Protein AF-A0A4R3MMJ6-F1 (afdb_monomer_lite)

Foldseek 3Di:
DDDDDDDDDDPPPPPPPPDPPPPPPQAFDDFQLQAAWKWKWKADPAIKIKTFGAGSQQWTPDIWIAGPVRHTDQWGKGWGWGAGRQQWIWIKIATAGPDPDDDDDPPRPGDPQGIWIWTWGQDSVSAKIWGWIDTPPDIMTMIMGGPTGDD

Secondary structure (DSSP, 8-state):
--PPPP--------------------PPP-GGGG-EEEEEEEESSSEEEEEEEE-TTSBEEEEEEEETTSPBPSEEEEEEEEE-TT-EEEEEEEEEE------S--S----SSEEEEEEEEE-TTSSEEEEEEEETTEEEEEEEEEEE---

Organism: NCBI:txid747076

pLDDT: mean 80.55, std 19.45, range [38.56, 97.69]

Structure (mmCIF, N/CA/C/O backbone):
data_AF-A0A4R3MMJ6-F1
#
_entry.id   AF-A0A4R3MMJ6-F1
#
loop_
_atom_site.group_PDB
_atom_site.id
_atom_site.type_symbol
_atom_site.label_atom_id
_atom_site.label_alt_id
_atom_site.label_comp_id
_atom_site.label_asym_id
_atom_site.label_entity_id
_atom_site.label_seq_id
_atom_site.pdbx_PDB_ins_code
_atom_site.Cartn_x
_atom_site.Cartn_y
_atom_site.Cartn_z
_atom_site.occupancy
_atom_site.B_iso_or_equiv
_atom_site.auth_seq_id
_atom_site.auth_comp_id
_atom_site.auth_asym_id
_atom_site.auth_atom_id
_atom_site.pdbx_PDB_model_num
ATOM 1 N N . MET A 1 1 ? 79.902 31.362 -29.227 1.00 40.12 1 MET A N 1
ATOM 2 C CA . MET A 1 1 ? 78.781 31.375 -28.263 1.00 40.12 1 MET A CA 1
ATOM 3 C C . MET A 1 1 ? 77.943 30.130 -28.514 1.00 40.12 1 MET A C 1
ATOM 5 O O . MET A 1 1 ? 77.444 29.983 -29.620 1.00 40.12 1 MET A O 1
ATOM 9 N N . ARG A 1 2 ? 77.898 29.181 -27.573 1.00 38.78 2 ARG A N 1
ATOM 10 C CA . ARG A 1 2 ? 77.113 27.940 -27.694 1.00 38.78 2 ARG A CA 1
ATOM 11 C C . ARG A 1 2 ? 75.943 28.036 -26.716 1.00 38.78 2 ARG A C 1
ATOM 13 O O . ARG A 1 2 ? 76.176 28.163 -25.520 1.00 38.78 2 ARG A O 1
ATOM 20 N N . VAL A 1 3 ? 74.721 28.038 -27.240 1.00 43.81 3 VAL A N 1
ATOM 21 C CA . VAL A 1 3 ? 73.478 28.017 -26.458 1.00 43.81 3 VAL A CA 1
ATOM 22 C C . VAL A 1 3 ? 73.133 26.552 -26.192 1.00 43.81 3 VAL A C 1
ATOM 24 O O . VAL A 1 3 ? 73.034 25.767 -27.132 1.00 43.81 3 VAL A O 1
ATOM 27 N N . ALA A 1 4 ? 73.008 26.176 -24.921 1.00 39.69 4 ALA A N 1
ATOM 28 C CA . ALA A 1 4 ? 72.516 24.865 -24.508 1.00 39.69 4 ALA A CA 1
ATOM 29 C C . ALA A 1 4 ? 70.974 24.864 -24.526 1.00 39.69 4 ALA A C 1
ATOM 31 O O . ALA A 1 4 ? 70.382 25.841 -24.060 1.00 39.69 4 ALA A O 1
ATOM 32 N N . PRO A 1 5 ? 70.301 23.816 -25.033 1.00 47.91 5 PRO A N 1
ATOM 33 C CA . PRO A 1 5 ? 68.857 23.702 -24.902 1.00 47.91 5 PRO A CA 1
ATOM 34 C C . PRO A 1 5 ? 68.466 23.228 -23.495 1.00 47.91 5 PRO A C 1
ATOM 36 O O . PRO A 1 5 ? 69.079 22.336 -22.910 1.00 47.91 5 PRO A O 1
ATOM 39 N N . VAL A 1 6 ? 67.429 23.878 -22.973 1.00 49.56 6 VAL A N 1
ATOM 40 C CA . VAL A 1 6 ? 66.791 23.659 -21.673 1.00 49.56 6 VAL A CA 1
ATOM 41 C C . VAL A 1 6 ? 66.115 22.286 -21.647 1.00 49.56 6 VAL A C 1
ATOM 43 O O . VAL A 1 6 ? 65.358 21.945 -22.554 1.00 49.56 6 VAL A O 1
ATOM 46 N N . ALA A 1 7 ? 66.372 21.508 -20.594 1.00 49.59 7 ALA A N 1
ATOM 47 C CA . ALA A 1 7 ? 65.665 20.264 -20.312 1.00 49.59 7 ALA A CA 1
ATOM 48 C C . ALA A 1 7 ? 64.190 20.567 -19.995 1.00 49.59 7 ALA A C 1
ATOM 50 O O . ALA A 1 7 ? 63.867 21.117 -18.942 1.00 49.59 7 ALA A O 1
ATOM 51 N N . GLY A 1 8 ? 63.297 20.234 -20.927 1.00 40.44 8 GLY A N 1
ATOM 52 C CA . GLY A 1 8 ? 61.855 20.285 -20.718 1.00 40.44 8 GLY A CA 1
ATOM 53 C C . GLY A 1 8 ? 61.407 19.124 -19.834 1.00 40.44 8 GLY A C 1
ATOM 54 O O . GLY A 1 8 ? 61.506 17.964 -20.229 1.00 40.44 8 GLY A O 1
ATOM 55 N N . LEU A 1 9 ? 60.919 19.440 -18.636 1.00 44.75 9 LEU A N 1
ATOM 56 C CA . LEU A 1 9 ? 60.242 18.500 -17.749 1.00 44.75 9 LEU A CA 1
ATOM 57 C C . LEU A 1 9 ? 58.900 18.101 -18.392 1.00 44.75 9 LEU A C 1
ATOM 59 O O . LEU A 1 9 ? 57.962 18.895 -18.424 1.00 44.75 9 LEU A O 1
ATOM 63 N N . ALA A 1 10 ? 58.798 16.882 -18.919 1.00 48.50 10 ALA A N 1
ATOM 64 C CA . ALA A 1 10 ? 57.525 16.322 -19.357 1.00 48.50 10 ALA A CA 1
ATOM 65 C C . ALA A 1 10 ? 56.800 15.723 -18.143 1.00 48.50 10 ALA A C 1
ATOM 67 O O . ALA A 1 10 ? 57.119 14.624 -17.694 1.00 48.50 10 ALA A O 1
ATOM 68 N N . ILE A 1 11 ? 55.827 16.452 -17.592 1.00 50.75 11 ILE A N 1
ATOM 69 C CA . ILE A 1 11 ? 54.874 15.892 -16.631 1.00 50.75 11 ILE A CA 1
ATOM 70 C C . ILE A 1 11 ? 53.854 15.097 -17.447 1.00 50.75 11 ILE A C 1
ATOM 72 O O . ILE A 1 11 ? 52.963 15.666 -18.076 1.00 50.75 11 ILE A O 1
ATOM 76 N N . ALA A 1 12 ? 54.011 13.775 -17.474 1.00 53.59 12 ALA A N 1
ATOM 77 C CA . ALA A 1 12 ? 52.996 12.876 -17.999 1.00 53.59 12 ALA A CA 1
ATOM 78 C C . ALA A 1 12 ? 51.763 12.954 -17.085 1.00 53.59 12 ALA A C 1
ATOM 80 O O . ALA A 1 12 ? 51.781 12.472 -15.953 1.00 53.59 12 ALA A O 1
ATOM 81 N N . ALA A 1 13 ? 50.698 13.595 -17.567 1.00 52.75 13 ALA A N 1
ATOM 82 C CA . ALA A 1 13 ? 49.398 13.563 -16.919 1.00 52.75 13 ALA A CA 1
ATOM 83 C C . ALA A 1 13 ? 48.854 12.130 -17.004 1.00 52.75 13 ALA A C 1
ATOM 85 O O . ALA A 1 13 ? 48.348 11.700 -18.040 1.00 52.75 13 ALA A O 1
ATOM 86 N N . ALA A 1 14 ? 48.996 11.373 -15.917 1.00 49.88 14 ALA A N 1
ATOM 87 C CA . ALA A 1 14 ? 48.286 10.120 -15.731 1.00 49.88 14 ALA A CA 1
ATOM 88 C C . ALA A 1 14 ? 46.791 10.447 -15.619 1.00 49.88 14 ALA A C 1
ATOM 90 O O . ALA A 1 14 ? 46.298 10.827 -14.558 1.00 49.88 14 ALA A O 1
ATOM 91 N N . ILE A 1 15 ? 46.078 10.354 -16.740 1.00 56.47 15 ILE A N 1
ATOM 92 C CA . ILE A 1 15 ? 44.620 10.401 -16.758 1.00 56.47 15 ILE A CA 1
ATOM 93 C C . ILE A 1 15 ? 44.165 9.117 -16.069 1.00 56.47 15 ILE A C 1
ATOM 95 O O . ILE A 1 15 ? 44.188 8.038 -16.659 1.00 56.47 15 ILE A O 1
ATOM 99 N 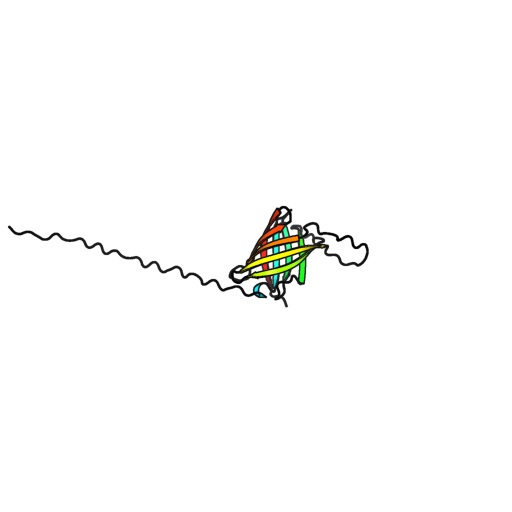N . ALA A 1 16 ? 43.820 9.226 -14.787 1.00 52.22 16 ALA A N 1
ATOM 100 C CA . ALA A 1 16 ? 43.124 8.176 -14.072 1.00 52.22 16 ALA A CA 1
ATOM 101 C C . ALA A 1 16 ? 41.835 7.876 -14.844 1.00 52.22 16 ALA A C 1
ATOM 103 O O . ALA A 1 16 ? 40.923 8.701 -14.899 1.00 52.22 16 ALA A O 1
ATOM 104 N N . THR A 1 17 ? 41.776 6.712 -15.485 1.00 56.31 17 THR A N 1
ATOM 105 C CA . THR A 1 17 ? 40.552 6.190 -16.082 1.00 56.31 17 THR A CA 1
ATOM 106 C C . THR A 1 17 ? 39.590 5.892 -14.941 1.00 56.31 17 THR A C 1
ATOM 108 O O . THR A 1 17 ? 39.623 4.812 -14.351 1.00 56.31 17 THR A O 1
ATOM 111 N N . MET A 1 18 ? 38.768 6.872 -14.570 1.00 50.53 18 MET A N 1
ATOM 112 C CA . MET A 1 18 ? 37.605 6.610 -13.738 1.00 50.53 18 MET A CA 1
ATOM 113 C C . MET A 1 18 ? 36.691 5.710 -14.562 1.00 50.53 18 MET A C 1
ATOM 115 O O . MET A 1 18 ? 36.102 6.154 -15.546 1.00 50.53 18 MET A O 1
ATOM 119 N N . SER A 1 19 ? 36.630 4.427 -14.202 1.00 53.78 19 SER A N 1
ATOM 120 C CA . SER A 1 19 ? 35.602 3.527 -14.708 1.00 53.78 19 SER A CA 1
ATOM 121 C C . SER A 1 19 ? 34.252 4.212 -14.498 1.00 53.78 19 SER A C 1
ATOM 123 O O . SER A 1 19 ? 33.979 4.622 -13.364 1.00 53.78 19 SER A O 1
ATOM 125 N N . PRO A 1 20 ? 33.417 4.387 -15.537 1.00 54.59 20 PRO A N 1
ATOM 126 C CA . PRO A 1 20 ? 32.069 4.874 -15.314 1.00 54.59 20 PRO A CA 1
ATOM 127 C C . PRO A 1 20 ? 31.411 3.902 -14.337 1.00 54.59 20 PRO A C 1
ATOM 129 O O . PRO A 1 20 ? 31.421 2.690 -14.565 1.00 54.59 20 PRO A O 1
ATOM 132 N N . ALA A 1 21 ? 30.904 4.424 -13.217 1.00 58.78 21 ALA A N 1
ATOM 133 C CA . ALA A 1 21 ? 29.990 3.669 -12.378 1.00 58.78 21 ALA A CA 1
ATOM 134 C C . ALA A 1 21 ? 28.906 3.154 -13.322 1.00 58.78 21 ALA A C 1
ATOM 136 O O . ALA A 1 21 ? 28.250 3.963 -13.979 1.00 58.78 21 ALA A O 1
ATOM 137 N N . ALA A 1 22 ? 28.814 1.832 -13.483 1.00 59.50 22 ALA A N 1
ATOM 138 C CA . ALA A 1 22 ? 27.805 1.236 -14.336 1.00 59.50 22 ALA A CA 1
ATOM 139 C C . ALA A 1 22 ? 26.465 1.780 -13.845 1.00 59.50 22 ALA A C 1
ATOM 141 O O . ALA A 1 22 ? 26.066 1.508 -12.712 1.00 59.50 22 ALA A O 1
ATOM 142 N N . ALA A 1 23 ? 25.836 2.634 -14.654 1.00 55.66 23 ALA A N 1
ATOM 143 C CA . ALA A 1 23 ? 24.469 3.037 -14.417 1.00 55.66 23 ALA A CA 1
ATOM 144 C C . ALA A 1 23 ? 23.686 1.727 -14.426 1.00 55.66 23 ALA A C 1
ATOM 146 O O . ALA A 1 23 ? 23.587 1.080 -15.467 1.00 55.66 23 ALA A O 1
ATOM 147 N N . VAL A 1 24 ? 23.269 1.274 -13.243 1.00 60.25 24 VAL A N 1
ATOM 148 C CA . VAL A 1 24 ? 22.435 0.087 -13.118 1.00 60.25 24 VAL A CA 1
ATOM 149 C C . VAL A 1 24 ? 21.175 0.426 -13.895 1.00 60.25 24 VAL A C 1
ATOM 151 O O . VAL A 1 24 ? 20.445 1.347 -13.530 1.00 60.25 24 VAL A O 1
ATOM 154 N N . GLU A 1 25 ? 21.010 -0.222 -15.045 1.00 62.66 25 GLU A N 1
ATOM 155 C CA . GLU A 1 25 ? 19.872 -0.003 -15.919 1.00 62.66 25 GLU A CA 1
ATOM 156 C C . GLU A 1 25 ? 18.633 -0.434 -15.141 1.00 62.66 25 GLU A C 1
ATOM 158 O O . GLU A 1 25 ? 18.414 -1.617 -14.876 1.00 62.66 25 GLU A O 1
ATOM 163 N N . GLN A 1 26 ? 17.885 0.555 -14.657 1.00 69.12 26 GLN A N 1
ATOM 164 C CA . GLN A 1 26 ? 16.772 0.309 -13.763 1.00 69.12 26 GLN A CA 1
ATOM 165 C C . GLN A 1 26 ? 15.688 -0.421 -14.553 1.00 69.12 26 GLN A C 1
ATOM 167 O O . GLN A 1 26 ? 15.082 0.152 -15.460 1.00 69.12 26 GLN A O 1
ATOM 172 N N . ARG A 1 27 ? 15.473 -1.706 -14.238 1.00 85.12 27 ARG A N 1
ATOM 173 C CA . ARG A 1 27 ? 14.483 -2.527 -14.939 1.00 85.12 27 ARG A CA 1
ATOM 174 C C . ARG A 1 27 ? 13.107 -1.863 -14.809 1.00 85.12 27 ARG A C 1
ATOM 176 O O . ARG A 1 27 ? 12.686 -1.611 -13.669 1.00 85.12 27 ARG A O 1
ATOM 183 N N . PRO A 1 28 ? 12.402 -1.600 -15.927 1.00 90.00 28 PRO A N 1
ATOM 184 C CA . PRO A 1 28 ? 11.075 -1.011 -15.866 1.00 90.00 28 PRO A CA 1
ATOM 185 C C . PRO A 1 28 ? 10.142 -1.911 -15.059 1.00 90.00 28 PRO A C 1
ATOM 187 O O . PRO A 1 28 ? 10.298 -3.137 -15.033 1.00 90.00 28 PRO A O 1
ATOM 190 N N . CYS A 1 29 ? 9.197 -1.286 -14.369 1.00 92.81 29 CYS A N 1
ATOM 191 C CA . CYS A 1 29 ? 8.137 -2.019 -13.699 1.00 92.81 29 CYS A CA 1
ATOM 192 C C . CYS A 1 29 ? 7.091 -2.520 -14.699 1.00 92.81 29 CYS A C 1
ATOM 194 O O . CYS A 1 29 ? 6.820 -1.866 -15.710 1.00 92.81 29 CYS A O 1
ATOM 196 N N . VAL A 1 30 ? 6.503 -3.677 -14.403 1.00 91.56 30 VAL A N 1
ATOM 197 C CA . VAL A 1 30 ? 5.344 -4.228 -15.126 1.00 91.56 30 VAL A CA 1
ATOM 198 C C . VAL A 1 30 ? 4.144 -4.274 -14.185 1.00 91.56 30 VAL A C 1
ATOM 200 O O . VAL A 1 30 ? 4.318 -4.453 -12.985 1.00 91.56 30 VAL A O 1
ATOM 203 N N . GLY A 1 31 ? 2.933 -4.056 -14.707 1.00 81.38 31 GLY A N 1
ATOM 204 C CA . GLY A 1 31 ? 1.752 -3.756 -13.881 1.00 81.38 31 GLY A CA 1
ATOM 205 C C . GLY A 1 31 ? 1.417 -4.810 -12.817 1.00 81.38 31 GLY A C 1
ATOM 206 O O . GLY A 1 31 ? 1.038 -4.461 -11.702 1.00 81.38 31 GLY A O 1
ATOM 207 N N . ASP A 1 32 ? 1.652 -6.087 -13.112 1.00 91.75 32 ASP A N 1
ATOM 208 C CA . ASP A 1 32 ? 1.384 -7.208 -12.207 1.00 91.75 32 ASP A CA 1
ATOM 209 C C . ASP A 1 32 ? 2.447 -7.380 -11.108 1.00 91.75 32 ASP A C 1
ATOM 211 O O . ASP A 1 32 ? 2.265 -8.185 -10.193 1.00 91.75 32 ASP A O 1
ATOM 215 N N . GLU A 1 33 ? 3.531 -6.594 -11.110 1.00 94.88 33 GLU A N 1
ATOM 216 C CA . GLU A 1 33 ? 4.526 -6.628 -10.035 1.00 94.88 33 GLU A CA 1
ATOM 217 C C . GLU A 1 33 ? 3.945 -6.181 -8.688 1.00 94.88 33 GLU A C 1
ATOM 219 O O . GLU A 1 33 ? 4.571 -6.449 -7.668 1.00 94.88 33 GLU A O 1
ATOM 224 N N . LEU A 1 34 ? 2.758 -5.571 -8.610 1.00 95.38 34 LEU A N 1
ATOM 225 C CA . LEU A 1 34 ? 2.077 -5.349 -7.325 1.00 95.38 34 LEU A CA 1
ATOM 226 C C . LEU A 1 34 ? 1.318 -6.573 -6.804 1.00 95.38 34 LEU A C 1
ATOM 228 O O . LEU A 1 34 ? 1.056 -6.633 -5.597 1.00 95.38 34 LEU A O 1
ATOM 232 N N . ALA A 1 35 ? 1.014 -7.558 -7.652 1.00 96.62 35 ALA A N 1
ATOM 233 C CA . ALA A 1 35 ? 0.234 -8.727 -7.272 1.00 96.62 35 ALA A CA 1
ATOM 234 C C . ALA A 1 35 ? 0.922 -9.490 -6.135 1.00 96.62 35 ALA A C 1
ATOM 236 O O . ALA A 1 35 ? 2.108 -9.835 -6.202 1.00 96.62 35 ALA A O 1
ATOM 237 N N . GLY A 1 36 ? 0.200 -9.739 -5.047 1.00 95.81 36 GLY A N 1
ATOM 238 C CA . GLY A 1 36 ? 0.811 -10.293 -3.849 1.00 95.81 36 GLY A CA 1
ATOM 239 C C . GLY A 1 36 ? 0.103 -9.964 -2.553 1.00 95.81 36 GLY A C 1
ATOM 240 O O . GLY A 1 36 ? -0.817 -9.153 -2.481 1.00 95.81 36 GLY A O 1
ATOM 241 N N . THR A 1 37 ? 0.585 -10.592 -1.487 1.00 97.50 37 THR A N 1
ATOM 242 C CA . THR A 1 37 ? 0.246 -10.185 -0.126 1.00 97.50 37 THR A CA 1
ATOM 243 C C . THR A 1 37 ? 1.289 -9.202 0.388 1.00 97.50 37 THR A C 1
ATOM 245 O O . THR A 1 37 ? 2.485 -9.493 0.360 1.00 97.50 37 THR A O 1
ATOM 248 N N . TRP A 1 38 ? 0.831 -8.090 0.953 1.00 97.69 38 TRP A N 1
ATOM 249 C CA . TRP A 1 38 ? 1.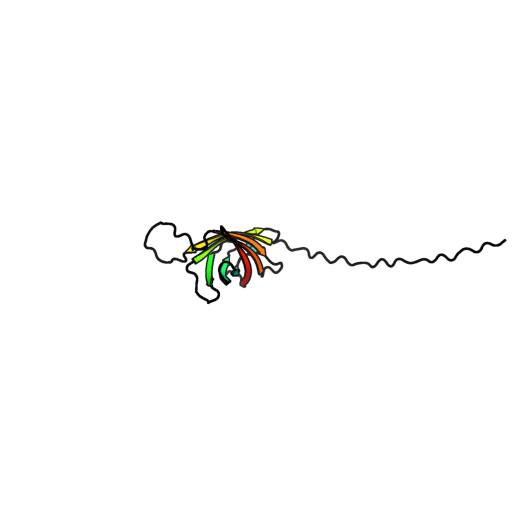667 -7.035 1.515 1.00 97.69 38 TRP A CA 1
ATOM 250 C C . TRP A 1 38 ? 1.316 -6.767 2.974 1.00 97.69 38 TRP A C 1
ATOM 252 O O . TRP A 1 38 ? 0.153 -6.848 3.372 1.00 97.69 38 TRP A O 1
ATOM 262 N N . LEU A 1 39 ? 2.321 -6.411 3.768 1.00 97.06 39 LEU A N 1
ATOM 263 C CA . LEU A 1 39 ? 2.158 -5.804 5.082 1.00 97.06 39 LEU A CA 1
ATOM 264 C C . LEU A 1 39 ? 2.539 -4.333 4.990 1.00 97.06 39 LEU A C 1
ATOM 266 O O . LEU A 1 39 ? 3.718 -4.016 4.879 1.00 97.06 39 LEU A O 1
ATOM 270 N N . LEU A 1 40 ? 1.550 -3.453 5.059 1.00 96.38 40 LEU A N 1
ATOM 271 C CA . LEU A 1 40 ? 1.734 -2.009 5.087 1.00 96.38 40 LEU A CA 1
ATOM 272 C C . LEU A 1 40 ? 1.806 -1.535 6.531 1.00 96.38 40 LEU A C 1
ATOM 274 O O . LEU A 1 40 ? 0.904 -1.835 7.308 1.00 96.38 40 LEU A O 1
ATOM 278 N N . LEU A 1 41 ? 2.835 -0.777 6.883 1.00 95.31 41 LEU A N 1
ATOM 279 C CA . LEU A 1 41 ? 2.969 -0.078 8.155 1.00 95.31 41 LEU A CA 1
ATOM 280 C C . LEU A 1 41 ? 2.883 1.420 7.894 1.00 95.31 41 LEU A C 1
ATOM 282 O O . LEU A 1 41 ? 3.606 1.932 7.043 1.00 95.31 41 LEU A O 1
ATOM 286 N N . TYR A 1 42 ? 2.027 2.122 8.627 1.00 92.69 42 TYR A N 1
ATOM 287 C CA . TYR A 1 42 ? 1.873 3.568 8.493 1.00 92.69 42 TYR A CA 1
ATOM 288 C C . TYR A 1 42 ? 1.597 4.224 9.847 1.00 92.69 42 TYR A C 1
ATOM 290 O O . TYR A 1 42 ? 1.114 3.588 10.789 1.00 92.69 42 TYR A O 1
ATOM 298 N N . GLN A 1 43 ? 1.917 5.513 9.956 1.00 88.62 43 GLN A N 1
ATOM 299 C CA . GLN A 1 43 ? 1.734 6.281 11.187 1.00 88.62 43 GLN A CA 1
ATOM 300 C C . GLN A 1 43 ? 0.861 7.512 10.942 1.00 88.62 43 GLN A C 1
ATOM 302 O O . GLN A 1 43 ? 1.334 8.520 10.430 1.00 88.62 43 GLN A O 1
ATOM 307 N N . PHE A 1 44 ? -0.412 7.436 11.338 1.00 81.56 44 PHE A N 1
ATOM 308 C CA . PHE A 1 44 ? -1.349 8.561 11.212 1.00 81.56 44 PHE A CA 1
ATOM 309 C C . PHE A 1 44 ? -1.744 9.148 12.574 1.00 81.56 44 PHE A C 1
ATOM 311 O O . PHE A 1 44 ? -1.348 10.253 12.925 1.00 81.56 44 PHE A O 1
ATOM 318 N N . ARG A 1 45 ? -2.502 8.395 13.383 1.00 77.50 45 ARG A N 1
ATOM 319 C CA . ARG A 1 45 ? -2.819 8.746 14.791 1.00 77.50 45 ARG A CA 1
ATOM 320 C C . ARG A 1 45 ? -2.029 7.923 15.812 1.00 77.50 45 ARG A C 1
ATOM 322 O O . ARG A 1 45 ? -2.184 8.099 17.014 1.00 77.50 45 ARG A O 1
ATOM 329 N N . GLY A 1 46 ? -1.231 6.999 15.306 1.00 84.81 46 GLY A N 1
ATOM 330 C CA . GLY A 1 46 ? -0.464 5.985 16.007 1.00 84.81 46 GLY A CA 1
ATOM 331 C C . GLY A 1 46 ? 0.092 5.022 14.964 1.00 84.81 46 GLY A C 1
ATOM 332 O O . GLY A 1 46 ? -0.258 5.129 13.785 1.00 84.81 46 GLY A O 1
ATOM 333 N N . SER A 1 47 ? 0.961 4.110 15.386 1.00 88.88 47 SER A N 1
ATOM 334 C CA . SER A 1 47 ? 1.476 3.077 14.492 1.00 88.88 47 SER A CA 1
ATOM 335 C C . SER A 1 47 ? 0.375 2.057 14.210 1.00 88.88 47 SER A C 1
ATOM 337 O O . SER A 1 47 ? -0.184 1.439 15.122 1.00 88.88 47 SER A O 1
ATOM 339 N N . GLU A 1 48 ? 0.040 1.897 12.941 1.00 92.38 48 GLU A N 1
ATOM 340 C CA . GLU A 1 48 ? -0.972 0.971 12.448 1.00 92.38 48 GLU A CA 1
ATOM 341 C C . GLU A 1 48 ? -0.361 0.130 11.330 1.00 92.38 48 GLU A C 1
ATOM 343 O O . GLU A 1 48 ? 0.656 0.491 10.732 1.00 92.38 48 GLU A O 1
ATOM 348 N N . HIS A 1 49 ? -0.958 -1.027 11.075 1.00 93.94 49 HIS A N 1
ATOM 349 C CA . HIS A 1 49 ? -0.574 -1.854 9.947 1.00 93.94 49 HIS A CA 1
ATOM 350 C C . HIS A 1 49 ? -1.791 -2.482 9.286 1.00 93.94 49 HIS A C 1
ATOM 352 O O . HIS A 1 49 ? -2.769 -2.816 9.956 1.00 93.94 49 HIS A O 1
ATOM 358 N N . CYS A 1 50 ? -1.711 -2.679 7.977 1.00 94.56 50 CYS A N 1
ATOM 359 C CA . CYS A 1 50 ? -2.691 -3.414 7.193 1.00 94.56 50 CYS A CA 1
ATOM 360 C C . CYS A 1 50 ? -1.992 -4.547 6.452 1.00 94.56 50 CYS A C 1
ATOM 362 O O . CYS A 1 50 ? -1.030 -4.319 5.723 1.00 94.56 50 CYS A O 1
ATOM 364 N N . ARG A 1 51 ? -2.498 -5.769 6.601 1.00 95.81 51 ARG A N 1
ATOM 365 C CA . ARG A 1 51 ? -2.200 -6.846 5.660 1.00 95.81 51 ARG A CA 1
ATOM 366 C C . ARG A 1 51 ? -3.183 -6.732 4.504 1.00 95.81 51 ARG A C 1
ATOM 368 O O . ARG A 1 51 ? -4.384 -6.787 4.760 1.00 95.81 51 ARG A O 1
ATOM 375 N N . ILE A 1 52 ? -2.694 -6.582 3.279 1.00 96.38 52 ILE A N 1
ATOM 376 C CA . ILE A 1 52 ? -3.517 -6.504 2.066 1.00 96.38 52 ILE A CA 1
ATOM 377 C C . ILE A 1 52 ? -3.126 -7.593 1.070 1.00 96.38 52 ILE A C 1
ATOM 379 O O . ILE A 1 52 ? -1.997 -8.078 1.097 1.00 96.38 52 ILE A O 1
ATOM 383 N N . THR A 1 53 ? -4.058 -7.982 0.209 1.00 96.88 53 THR A N 1
ATOM 384 C CA . THR A 1 53 ? -3.810 -8.820 -0.971 1.00 96.88 53 THR A CA 1
ATOM 385 C C . THR A 1 53 ? -4.207 -8.025 -2.201 1.00 96.88 53 THR A C 1
ATOM 387 O O . THR A 1 53 ? -5.316 -7.497 -2.234 1.00 96.88 53 THR A O 1
ATOM 390 N N . VAL A 1 54 ? -3.293 -7.925 -3.159 1.00 96.50 54 VAL A N 1
ATOM 391 C CA . VAL A 1 54 ? -3.449 -7.205 -4.424 1.00 96.50 54 VAL A CA 1
ATOM 392 C C . VAL A 1 54 ? -3.424 -8.233 -5.551 1.00 96.50 54 VAL A C 1
ATOM 394 O O . VAL A 1 54 ? -2.593 -9.146 -5.509 1.00 96.50 54 VAL A O 1
ATOM 397 N N . ASP A 1 55 ? -4.343 -8.135 -6.505 1.00 95.81 55 ASP A N 1
ATOM 398 C CA . ASP A 1 55 ? -4.348 -8.986 -7.700 1.00 95.81 55 ASP A CA 1
ATOM 399 C C . ASP A 1 55 ? -3.496 -8.401 -8.845 1.00 95.81 55 ASP A C 1
ATOM 401 O O . ASP A 1 55 ? -2.770 -7.423 -8.662 1.00 95.81 55 ASP A O 1
ATOM 405 N N . ALA A 1 56 ? -3.527 -9.047 -10.014 1.00 95.12 56 ALA A N 1
ATOM 406 C CA . ALA A 1 56 ? -2.741 -8.647 -11.184 1.00 95.12 56 ALA A CA 1
ATOM 407 C C . ALA A 1 56 ? -3.169 -7.298 -11.786 1.00 95.12 56 ALA A C 1
ATOM 409 O O . ALA A 1 56 ? -2.361 -6.658 -12.453 1.00 95.12 56 ALA A O 1
ATOM 410 N N . ASP A 1 57 ? -4.402 -6.862 -11.519 1.00 94.88 57 ASP A N 1
ATOM 411 C CA . ASP A 1 57 ? -4.955 -5.594 -11.999 1.00 94.88 57 ASP A CA 1
ATOM 412 C C . ASP A 1 57 ? -4.766 -4.463 -10.970 1.00 94.88 57 ASP A C 1
ATOM 414 O O . ASP A 1 57 ? -5.272 -3.357 -11.152 1.00 94.88 57 ASP A O 1
ATOM 418 N N . GLY A 1 58 ? -4.064 -4.733 -9.862 1.00 94.50 58 GLY A N 1
ATOM 419 C CA . GLY A 1 58 ? -3.814 -3.748 -8.813 1.00 94.50 58 GLY A CA 1
ATOM 420 C C . GLY A 1 58 ? -4.969 -3.572 -7.820 1.00 94.50 58 GLY A C 1
ATOM 421 O O . GLY A 1 58 ? -4.906 -2.692 -6.957 1.00 94.50 58 GLY A O 1
ATOM 422 N N . LEU A 1 59 ? -6.020 -4.394 -7.882 1.00 95.38 59 LEU A N 1
ATOM 423 C CA . LEU A 1 59 ? -7.171 -4.305 -6.982 1.00 95.38 59 LEU A CA 1
ATOM 424 C C . LEU A 1 59 ? -6.868 -4.969 -5.631 1.00 95.38 59 LEU A C 1
ATOM 426 O O . LEU A 1 59 ? -6.388 -6.102 -5.552 1.00 95.38 59 LEU A O 1
ATOM 430 N N . ILE A 1 60 ? -7.216 -4.290 -4.533 1.00 95.12 60 ILE A N 1
ATOM 431 C CA . ILE A 1 60 ? -7.142 -4.870 -3.186 1.00 95.12 60 ILE A CA 1
ATOM 432 C C . ILE A 1 60 ? -8.326 -5.823 -2.974 1.00 95.12 60 ILE A C 1
ATOM 434 O O . ILE A 1 60 ? -9.447 -5.401 -2.686 1.00 95.12 60 ILE A O 1
ATOM 438 N N . THR A 1 61 ? -8.066 -7.126 -3.058 1.00 94.56 61 THR A N 1
ATOM 439 C CA . THR A 1 61 ? -9.082 -8.187 -2.936 1.00 94.56 61 THR A CA 1
ATOM 440 C C . THR A 1 61 ? -9.356 -8.602 -1.491 1.00 94.56 61 THR A C 1
ATOM 442 O O . THR A 1 61 ? -10.438 -9.096 -1.167 1.00 94.56 61 THR A O 1
ATOM 445 N N . ALA A 1 62 ? -8.396 -8.384 -0.592 1.00 93.00 62 ALA A N 1
ATOM 446 C CA . ALA A 1 62 ? -8.552 -8.648 0.832 1.00 93.00 62 ALA A CA 1
ATOM 447 C C . ALA A 1 62 ? -7.709 -7.687 1.664 1.00 93.00 62 ALA A C 1
ATOM 449 O O . ALA A 1 62 ? -6.570 -7.384 1.312 1.00 93.00 62 ALA A O 1
ATOM 450 N N . SER A 1 63 ? -8.229 -7.266 2.817 1.00 94.62 63 SER A N 1
ATOM 451 C CA . SER A 1 63 ? -7.454 -6.489 3.778 1.00 94.62 63 SER A CA 1
ATOM 452 C C . SER A 1 63 ? -7.848 -6.758 5.225 1.00 94.62 63 SER A C 1
ATOM 454 O O . SER A 1 63 ? -8.974 -7.137 5.552 1.00 94.62 63 SER A O 1
ATOM 456 N N . THR A 1 64 ? -6.892 -6.588 6.129 1.00 93.12 64 THR A N 1
ATOM 457 C CA . THR A 1 64 ? -7.115 -6.602 7.575 1.00 93.12 64 THR A CA 1
ATOM 458 C C . THR A 1 64 ? -6.154 -5.623 8.222 1.00 93.12 64 THR A C 1
ATOM 460 O O . THR A 1 64 ? -4.941 -5.760 8.069 1.00 93.12 64 THR A O 1
ATOM 463 N N . CYS A 1 65 ? -6.691 -4.653 8.958 1.00 92.19 65 CYS A N 1
ATOM 464 C CA . CYS A 1 65 ? -5.902 -3.609 9.598 1.00 92.19 65 CYS A CA 1
ATOM 465 C C . CYS A 1 65 ? -5.937 -3.738 11.121 1.00 92.19 65 CYS A C 1
ATOM 467 O O . CYS A 1 65 ? -6.955 -4.120 11.704 1.00 92.19 65 CYS A O 1
ATOM 469 N N . ALA A 1 66 ? -4.833 -3.411 11.781 1.00 92.06 66 ALA A N 1
ATOM 470 C CA . ALA A 1 66 ? -4.707 -3.440 13.229 1.00 92.06 66 ALA A CA 1
ATOM 471 C C . ALA A 1 66 ? -3.815 -2.302 13.736 1.00 92.06 66 ALA A C 1
ATOM 473 O O . ALA A 1 66 ? -2.874 -1.858 13.079 1.00 92.06 66 ALA A O 1
ATOM 474 N N . ALA A 1 67 ? -4.105 -1.841 14.948 1.00 90.75 67 ALA A N 1
ATOM 475 C CA . ALA A 1 67 ? -3.234 -0.916 15.662 1.00 90.75 67 ALA A CA 1
ATOM 476 C C . ALA A 1 67 ? -1.996 -1.641 16.222 1.00 90.75 67 ALA A C 1
ATOM 478 O O . ALA A 1 67 ? -1.975 -2.868 16.346 1.00 90.75 67 ALA A O 1
ATOM 479 N N . GLN A 1 68 ? -0.974 -0.884 16.627 1.00 87.81 68 GLN A N 1
ATOM 480 C CA . GLN A 1 68 ? 0.258 -1.406 17.239 1.00 87.81 68 GLN A CA 1
ATOM 481 C C . GLN A 1 68 ? 0.011 -2.362 18.418 1.00 87.81 68 GLN A C 1
ATOM 483 O O . GLN A 1 68 ? 0.753 -3.321 18.610 1.00 87.81 68 GLN A O 1
ATOM 488 N N . ASN A 1 69 ? -1.059 -2.146 19.189 1.00 87.25 69 ASN A N 1
ATOM 489 C CA . ASN A 1 69 ? -1.460 -3.018 20.297 1.00 87.25 69 ASN A CA 1
ATOM 490 C C . ASN A 1 69 ? -2.182 -4.306 19.848 1.00 87.25 69 ASN A C 1
ATOM 492 O O . ASN A 1 69 ? -2.832 -4.957 20.665 1.00 87.25 69 ASN A O 1
ATOM 496 N N . LYS A 1 70 ? -2.097 -4.662 18.559 1.00 85.38 70 LYS A N 1
ATOM 497 C CA . LYS A 1 70 ? -2.723 -5.833 17.923 1.00 85.38 70 LYS A CA 1
ATOM 498 C C . LYS A 1 70 ? -4.254 -5.819 17.927 1.00 85.38 70 LYS A C 1
ATOM 500 O O . LYS A 1 70 ? -4.882 -6.818 17.581 1.00 85.38 70 LYS A O 1
ATOM 505 N N . ARG A 1 71 ? -4.885 -4.696 18.286 1.00 87.56 71 ARG A N 1
ATOM 506 C CA . ARG A 1 71 ? -6.337 -4.548 18.178 1.00 87.56 71 ARG A CA 1
ATOM 507 C C . ARG A 1 71 ? -6.717 -4.374 16.711 1.00 87.56 71 ARG A C 1
ATOM 509 O O . ARG A 1 71 ? -6.327 -3.388 16.089 1.00 87.56 71 ARG A O 1
ATOM 516 N N . VAL A 1 72 ? -7.519 -5.304 16.199 1.00 87.50 72 VAL A N 1
ATOM 517 C CA . VAL A 1 72 ? -8.099 -5.229 14.853 1.00 87.50 72 VAL A CA 1
ATOM 518 C C . VAL A 1 72 ? -8.959 -3.968 14.735 1.00 87.50 72 VAL A C 1
ATOM 520 O O . VAL A 1 72 ? -9.801 -3.685 15.599 1.00 87.50 72 VAL A O 1
ATOM 523 N N . LEU A 1 73 ? -8.717 -3.189 13.684 1.00 87.12 73 LEU A N 1
ATOM 524 C CA . LEU A 1 73 ? -9.523 -2.027 13.341 1.00 87.12 73 LEU A CA 1
ATOM 525 C C . LEU A 1 73 ? -10.878 -2.500 12.810 1.00 87.12 73 LEU A C 1
ATOM 527 O O . LEU A 1 73 ? -10.998 -3.545 12.180 1.00 87.12 73 LEU A O 1
ATOM 531 N N . ARG A 1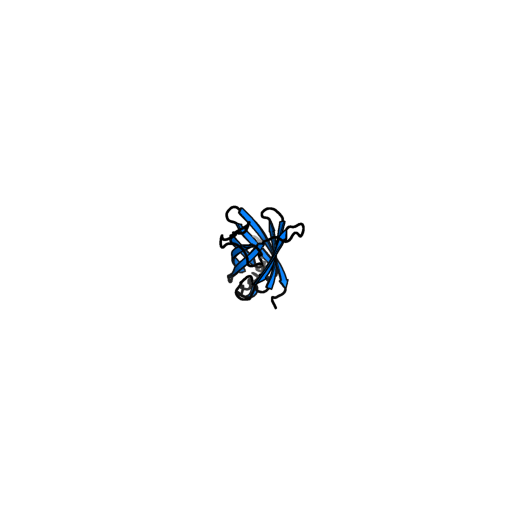 74 ? -11.929 -1.715 13.052 1.00 84.44 74 ARG A N 1
ATOM 532 C CA . ARG A 1 74 ? -13.281 -2.021 12.549 1.00 84.44 74 ARG A CA 1
ATOM 533 C C . ARG A 1 74 ? -13.454 -1.661 11.073 1.00 84.44 74 ARG A C 1
ATOM 535 O O . ARG A 1 74 ? -14.583 -1.555 10.608 1.00 84.44 74 ARG A O 1
ATOM 542 N N . GLU A 1 75 ? -12.356 -1.431 10.372 1.00 84.94 75 GLU A N 1
ATOM 543 C CA . GLU A 1 75 ? -12.305 -0.913 9.016 1.00 84.94 75 GLU A CA 1
ATOM 544 C C . GLU A 1 75 ? -11.303 -1.724 8.205 1.00 84.94 75 GLU A C 1
ATOM 546 O O . GLU A 1 75 ? -10.294 -2.201 8.730 1.00 84.94 75 GLU A O 1
ATOM 551 N N . THR A 1 76 ? -11.612 -1.874 6.928 1.00 89.31 76 THR A N 1
ATOM 552 C CA . THR A 1 76 ? -10.811 -2.553 5.915 1.00 89.31 76 THR A CA 1
ATOM 553 C C . THR A 1 76 ? -10.371 -1.536 4.878 1.00 89.31 76 THR A C 1
ATOM 555 O O . THR A 1 76 ? -11.146 -0.651 4.519 1.00 89.31 76 THR A O 1
ATOM 558 N N . LEU A 1 77 ? -9.143 -1.684 4.394 1.00 92.00 77 LEU A N 1
ATOM 559 C CA . LEU A 1 77 ? -8.601 -0.902 3.290 1.00 92.00 77 LEU A CA 1
ATOM 560 C C . LEU A 1 77 ? -9.035 -1.533 1.962 1.00 92.00 77 LEU A C 1
ATOM 562 O O . LEU A 1 77 ? -8.812 -2.726 1.756 1.00 92.00 77 LEU A O 1
ATOM 566 N N . ALA A 1 78 ? -9.663 -0.766 1.088 1.00 93.06 78 ALA A N 1
ATOM 567 C CA . ALA A 1 78 ? -10.089 -1.200 -0.240 1.00 93.06 78 ALA A CA 1
ATOM 568 C C . ALA A 1 78 ? -9.694 -0.147 -1.279 1.00 93.06 78 ALA A C 1
ATOM 570 O O . ALA A 1 78 ? -9.443 0.996 -0.913 1.00 93.06 78 ALA A O 1
ATOM 571 N N . GLY A 1 79 ? -9.639 -0.526 -2.552 1.00 93.75 79 GLY A N 1
ATOM 572 C CA . GLY A 1 79 ? -9.283 0.370 -3.653 1.00 93.75 79 GLY A CA 1
ATOM 573 C C . GLY A 1 79 ? -8.346 -0.300 -4.648 1.00 93.75 79 GLY A C 1
ATOM 574 O O . GLY A 1 79 ? -8.139 -1.515 -4.584 1.00 93.75 79 GLY A O 1
ATOM 575 N N . THR A 1 80 ? -7.781 0.512 -5.532 1.00 95.38 80 THR A N 1
ATOM 576 C CA . THR A 1 80 ? -6.881 0.074 -6.603 1.00 95.38 80 THR A CA 1
ATOM 577 C C . THR A 1 80 ? -5.552 0.811 -6.493 1.00 95.38 80 THR A C 1
ATOM 579 O O . THR A 1 80 ? -5.510 1.973 -6.080 1.00 95.38 80 THR A O 1
ATOM 582 N N . LEU A 1 81 ? -4.473 0.114 -6.829 1.00 96.38 81 LEU A N 1
ATOM 583 C CA . LEU A 1 81 ? -3.120 0.640 -6.926 1.00 96.38 81 LEU A CA 1
ATOM 584 C C . LEU A 1 81 ? -2.618 0.464 -8.358 1.00 96.38 81 LEU A C 1
ATOM 586 O O . LEU A 1 81 ? -2.600 -0.651 -8.866 1.00 96.38 81 LEU A O 1
ATOM 590 N N . ASP A 1 82 ? -2.145 1.544 -8.962 1.00 96.88 82 ASP A N 1
ATOM 591 C CA . ASP A 1 82 ? -1.534 1.552 -10.286 1.00 96.88 82 ASP A CA 1
ATOM 592 C C . ASP A 1 82 ? -0.014 1.633 -10.162 1.00 96.88 82 ASP A C 1
ATOM 594 O O . ASP A 1 82 ? 0.507 2.417 -9.364 1.00 96.88 82 ASP A O 1
ATOM 598 N N . LEU A 1 83 ? 0.694 0.848 -10.975 1.00 96.88 83 LEU A N 1
ATOM 599 C CA . LEU A 1 83 ? 2.153 0.836 -11.066 1.00 96.88 83 LEU A CA 1
ATOM 600 C C . LEU A 1 83 ? 2.596 1.325 -12.446 1.00 96.88 83 LEU A C 1
ATOM 602 O O . LEU A 1 83 ? 2.262 0.716 -13.463 1.00 96.88 83 LEU A O 1
ATOM 606 N N . ASP A 1 84 ? 3.373 2.406 -12.484 1.00 95.88 84 ASP A N 1
ATOM 607 C CA . ASP A 1 84 ? 3.951 2.908 -13.732 1.00 95.88 84 ASP A CA 1
ATOM 608 C C . ASP A 1 84 ? 5.290 2.228 -14.078 1.00 95.88 84 ASP A C 1
ATOM 610 O O . ASP A 1 84 ? 5.896 1.522 -13.269 1.00 95.88 84 ASP A O 1
ATOM 614 N N . ALA A 1 85 ? 5.799 2.470 -15.291 1.00 94.50 85 ALA A N 1
ATOM 615 C CA . ALA A 1 85 ? 7.067 1.899 -15.752 1.00 94.50 85 ALA A CA 1
ATOM 616 C C . ALA A 1 85 ? 8.295 2.374 -14.944 1.00 94.50 85 ALA A C 1
ATOM 618 O O . ALA A 1 85 ? 9.330 1.706 -14.960 1.00 94.50 85 ALA A O 1
ATOM 619 N N . ALA A 1 86 ? 8.187 3.498 -14.227 1.00 94.75 86 ALA A N 1
ATOM 620 C CA . ALA A 1 86 ? 9.218 4.042 -13.342 1.00 94.75 86 ALA A CA 1
ATOM 621 C C . ALA A 1 86 ? 9.105 3.516 -11.897 1.00 94.75 86 ALA A C 1
ATOM 623 O O . ALA A 1 86 ? 9.868 3.936 -11.018 1.00 94.75 86 ALA A O 1
ATOM 624 N N . CYS A 1 87 ? 8.204 2.558 -11.665 1.00 95.88 87 CYS A N 1
ATOM 625 C CA . CYS A 1 87 ? 7.929 1.939 -10.379 1.00 95.88 87 CYS A CA 1
ATOM 626 C C . CYS A 1 87 ? 7.274 2.861 -9.351 1.00 95.88 87 CYS A C 1
ATOM 628 O O . CYS A 1 87 ? 7.347 2.584 -8.148 1.00 95.88 87 CYS A O 1
ATOM 630 N N . ASN A 1 88 ? 6.640 3.943 -9.798 1.00 97.12 88 ASN A N 1
ATOM 631 C CA . ASN A 1 88 ? 5.787 4.748 -8.940 1.00 97.12 88 ASN A CA 1
ATOM 632 C C . ASN A 1 88 ? 4.435 4.059 -8.791 1.00 97.12 88 ASN A C 1
ATOM 634 O O . ASN A 1 88 ? 3.867 3.545 -9.754 1.00 97.12 88 ASN A O 1
ATOM 638 N N . ILE A 1 89 ? 3.943 4.065 -7.561 1.00 97.50 89 ILE A N 1
ATOM 639 C CA . ILE A 1 89 ? 2.649 3.531 -7.181 1.00 97.50 89 ILE A CA 1
ATOM 640 C C . ILE A 1 89 ? 1.739 4.711 -6.884 1.00 97.50 89 ILE A C 1
ATOM 642 O O . ILE A 1 89 ? 2.043 5.530 -6.010 1.00 97.50 89 ILE A O 1
ATOM 646 N N . THR A 1 90 ? 0.613 4.757 -7.578 1.00 97.31 90 THR A N 1
ATOM 647 C CA . THR A 1 90 ? -0.476 5.695 -7.295 1.00 97.31 90 THR A CA 1
ATOM 648 C C . THR A 1 90 ? -1.756 4.930 -7.013 1.00 97.31 90 THR A C 1
ATOM 650 O O . THR A 1 90 ? -1.838 3.738 -7.292 1.00 97.31 90 THR A O 1
ATOM 653 N N . GLY A 1 91 ? -2.746 5.569 -6.407 1.00 93.88 91 GLY A N 1
ATOM 654 C CA . GLY A 1 91 ? -4.033 4.922 -6.204 1.00 93.88 91 GLY A CA 1
ATOM 655 C C . GLY A 1 91 ? -4.940 5.681 -5.260 1.00 93.88 91 GLY A C 1
ATOM 656 O O . GLY A 1 91 ? -4.486 6.475 -4.430 1.00 93.88 91 GLY A O 1
ATOM 657 N N . ASP A 1 92 ? -6.226 5.381 -5.379 1.00 89.88 92 ASP A N 1
ATOM 658 C CA . ASP A 1 92 ? -7.273 5.873 -4.500 1.00 89.88 92 ASP A CA 1
ATOM 659 C C . ASP A 1 92 ? -7.785 4.713 -3.652 1.00 89.88 92 ASP A C 1
ATOM 661 O O . ASP A 1 92 ? -8.404 3.762 -4.139 1.00 89.88 9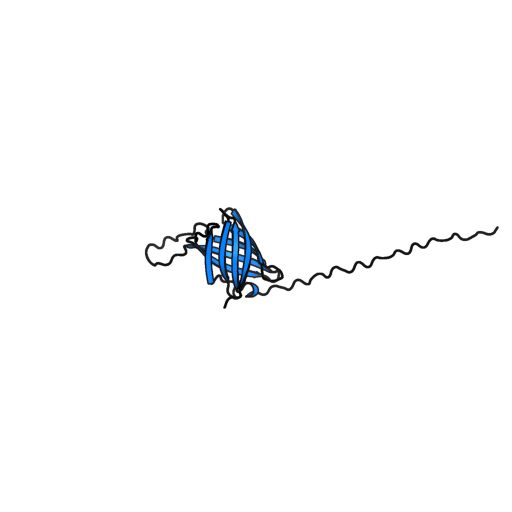2 ASP A O 1
ATOM 665 N N . LEU A 1 93 ? -7.508 4.794 -2.357 1.00 92.88 93 LEU A N 1
ATOM 666 C CA . LEU A 1 93 ? -7.938 3.820 -1.371 1.00 92.88 93 LEU A CA 1
ATOM 667 C C . LEU A 1 93 ? -9.038 4.399 -0.483 1.00 92.88 93 LEU A C 1
ATOM 669 O O . LEU A 1 93 ? -9.183 5.608 -0.314 1.00 92.88 93 LEU A O 1
ATOM 673 N N . GLU A 1 94 ? -9.801 3.527 0.155 1.00 91.50 94 GLU A N 1
ATOM 674 C CA . GLU A 1 94 ? -10.798 3.885 1.149 1.00 91.50 94 GLU A CA 1
ATOM 675 C C . GLU A 1 94 ? -10.721 2.935 2.342 1.00 91.50 94 GLU A C 1
ATOM 677 O O . GLU A 1 94 ? -10.687 1.711 2.199 1.00 91.50 94 GLU A O 1
ATOM 682 N N . PHE A 1 95 ? -10.739 3.507 3.546 1.00 87.56 95 PHE A N 1
ATOM 683 C CA . PHE A 1 95 ? -11.075 2.755 4.747 1.00 87.56 95 PHE A CA 1
ATOM 684 C C . PHE A 1 95 ? -12.593 2.693 4.880 1.00 87.56 95 PHE A C 1
ATOM 686 O O . PHE A 1 95 ? -13.236 3.670 5.273 1.00 87.56 95 PHE A O 1
ATOM 693 N N . ALA A 1 96 ? -13.156 1.532 4.570 1.00 81.31 96 ALA A N 1
ATOM 694 C CA . ALA A 1 96 ? -14.574 1.253 4.738 1.00 81.31 96 ALA A CA 1
ATOM 695 C C . ALA A 1 96 ? -14.802 0.437 6.020 1.00 81.31 96 ALA A C 1
ATOM 697 O O . ALA A 1 96 ? -13.939 -0.356 6.403 1.00 81.31 96 ALA A O 1
ATOM 698 N N . PRO A 1 97 ? -15.953 0.571 6.705 1.00 76.88 97 PRO A N 1
ATOM 699 C CA . PRO A 1 97 ? -16.290 -0.300 7.825 1.00 76.88 97 PRO A CA 1
ATOM 700 C C . PRO A 1 97 ? -16.222 -1.773 7.408 1.00 76.88 97 PRO A C 1
ATOM 702 O O . PRO A 1 97 ? -16.840 -2.171 6.424 1.00 76.88 97 PRO A O 1
ATOM 705 N N . ALA A 1 98 ? -15.551 -2.605 8.204 1.00 67.94 98 ALA A N 1
ATOM 706 C CA . ALA A 1 98 ? -15.315 -4.033 7.964 1.00 67.94 98 ALA A CA 1
ATOM 707 C C . ALA A 1 98 ? -16.597 -4.901 8.017 1.00 67.94 98 ALA A C 1
ATOM 709 O O . ALA A 1 98 ? -16.541 -6.107 8.253 1.00 67.94 98 ALA A O 1
ATOM 710 N N . SER A 1 99 ? -17.783 -4.297 7.923 1.00 57.34 99 SER A N 1
ATOM 711 C CA . SER A 1 99 ? -19.028 -4.895 8.384 1.00 57.34 99 SER A CA 1
ATOM 712 C C . SER A 1 99 ? -19.392 -6.169 7.616 1.00 57.34 99 SER A C 1
ATOM 714 O O . SER A 1 99 ? -19.632 -6.159 6.412 1.00 57.34 99 SER A O 1
ATOM 716 N N . LYS A 1 100 ? -19.571 -7.263 8.357 1.00 48.91 100 LYS A N 1
ATOM 717 C CA . LYS A 1 100 ? -20.550 -8.292 8.007 1.00 48.91 100 LYS A CA 1
ATOM 718 C C . LYS A 1 100 ? -21.674 -8.267 9.036 1.00 48.91 100 LYS A C 1
ATOM 720 O O . LYS A 1 100 ? -21.541 -8.858 10.100 1.00 48.91 100 LYS A O 1
ATOM 725 N N . ARG A 1 101 ? -22.787 -7.613 8.695 1.00 40.31 101 ARG A N 1
ATOM 726 C CA . ARG A 1 101 ? -24.157 -8.162 8.781 1.00 40.31 101 ARG A CA 1
ATOM 727 C C . ARG A 1 101 ? -25.170 -7.070 8.439 1.00 40.31 101 ARG A C 1
ATOM 729 O O . ARG A 1 101 ? -25.503 -6.233 9.263 1.00 40.31 101 ARG A O 1
ATOM 736 N N . ARG A 1 102 ? -25.659 -7.133 7.200 1.00 45.28 102 ARG A N 1
ATOM 737 C CA . ARG A 1 102 ? -27.072 -7.025 6.809 1.00 45.28 102 ARG A CA 1
ATOM 738 C C . ARG A 1 102 ? -28.029 -6.758 7.986 1.00 45.28 102 ARG A C 1
ATOM 740 O O . ARG A 1 102 ? -28.618 -7.707 8.475 1.00 45.28 102 ARG A O 1
ATOM 747 N N . THR A 1 103 ? -28.155 -5.506 8.417 1.00 45.22 103 THR A N 1
ATOM 748 C CA . THR A 1 103 ? -29.371 -4.874 8.962 1.00 45.22 103 THR A CA 1
ATOM 749 C C . THR A 1 103 ? -29.028 -3.462 9.426 1.00 45.22 103 THR A C 1
ATOM 751 O O . THR A 1 103 ? -28.132 -3.291 10.244 1.00 45.22 103 THR A O 1
ATOM 754 N N . ALA A 1 104 ? -29.832 -2.511 8.950 1.00 38.56 104 ALA A N 1
ATOM 755 C CA . ALA A 1 104 ? -30.009 -1.137 9.423 1.00 38.56 104 ALA A CA 1
ATOM 756 C C . ALA A 1 104 ? -29.247 -0.022 8.669 1.00 38.56 104 ALA A C 1
ATOM 758 O O . ALA A 1 104 ? -28.106 0.311 8.958 1.00 38.56 104 ALA A O 1
ATOM 759 N N . HIS A 1 105 ? -30.026 0.595 7.773 1.00 39.16 105 HIS A N 1
ATOM 760 C CA . HIS A 1 105 ? -29.953 1.939 7.191 1.00 39.16 105 HIS A CA 1
ATOM 761 C C . HIS A 1 105 ? -28.856 2.313 6.168 1.00 39.16 105 HIS A C 1
ATOM 763 O O . HIS A 1 105 ? -27.670 2.188 6.446 1.00 39.16 105 HIS A O 1
ATOM 769 N N . PRO A 1 106 ? -29.249 2.894 5.008 1.00 38.62 106 PRO A N 1
ATOM 770 C CA . PRO A 1 106 ? -28.349 3.324 3.935 1.00 38.62 106 PRO A CA 1
ATOM 771 C C . PRO A 1 106 ? -27.703 4.696 4.204 1.00 38.62 106 PRO A C 1
ATOM 773 O O . PRO A 1 106 ? -27.361 5.418 3.271 1.00 38.62 106 PRO A O 1
ATOM 776 N N . ALA A 1 107 ? -27.530 5.087 5.468 1.00 44.69 107 ALA A N 1
ATOM 777 C CA . ALA A 1 107 ? -26.651 6.205 5.772 1.00 44.69 107 ALA A CA 1
ATOM 778 C C . ALA A 1 107 ? -25.224 5.686 5.594 1.00 44.69 107 ALA A C 1
ATOM 780 O O . ALA A 1 107 ? -24.764 4.893 6.410 1.00 44.69 107 ALA A O 1
ATOM 781 N N . ALA A 1 108 ? -24.571 6.068 4.495 1.00 47.31 108 ALA A N 1
ATOM 782 C CA . ALA A 1 108 ? -23.190 5.723 4.179 1.00 47.31 108 ALA A CA 1
ATOM 783 C C . ALA A 1 108 ? -22.301 5.931 5.415 1.00 47.31 108 ALA A C 1
ATOM 785 O O . ALA A 1 108 ? -21.946 7.061 5.761 1.00 47.31 108 ALA A O 1
ATOM 786 N N . VAL A 1 109 ? -21.990 4.843 6.125 1.00 52.69 109 VAL A N 1
ATOM 787 C CA . VAL A 1 109 ? -21.116 4.890 7.295 1.00 52.69 109 VAL A CA 1
ATOM 788 C C . VAL A 1 109 ? -19.710 5.076 6.754 1.00 52.69 109 VAL A C 1
ATOM 790 O O . VAL A 1 109 ? -18.998 4.120 6.468 1.00 52.69 109 VAL A O 1
ATOM 793 N N . LYS A 1 110 ? -19.345 6.337 6.541 1.00 58.53 110 LYS A N 1
ATOM 794 C CA . LYS A 1 110 ? -18.006 6.732 6.133 1.00 58.53 110 LYS A CA 1
ATOM 795 C C . LYS A 1 110 ? -17.033 6.280 7.217 1.00 58.53 110 LYS A C 1
ATOM 797 O O . LYS A 1 110 ? -17.247 6.580 8.395 1.00 58.53 110 LYS A O 1
ATOM 802 N N . GLY A 1 111 ? -15.996 5.544 6.829 1.00 62.38 111 GLY A N 1
ATOM 803 C CA . GLY A 1 111 ? -14.951 5.142 7.759 1.00 62.38 111 GLY A CA 1
ATOM 804 C C . GLY A 1 111 ? -14.302 6.346 8.451 1.00 62.38 111 GLY A C 1
ATOM 805 O O . GLY A 1 111 ? -14.306 7.471 7.946 1.00 62.38 111 GLY A O 1
ATOM 806 N N . LYS A 1 112 ? -13.728 6.105 9.626 1.00 71.31 112 LYS A N 1
ATOM 807 C CA . LYS A 1 112 ? -12.942 7.032 10.444 1.00 71.31 112 LYS A CA 1
ATOM 808 C C . LYS A 1 112 ? -11.808 7.690 9.655 1.00 71.31 112 LYS A C 1
ATOM 810 O O . LYS A 1 112 ? -11.497 8.849 9.936 1.00 71.31 112 LYS A O 1
ATOM 815 N N . TYR A 1 113 ? -11.181 6.969 8.723 1.00 77.88 113 TYR A N 1
ATOM 816 C CA . TYR A 1 113 ? -10.079 7.496 7.906 1.00 77.88 113 TYR A CA 1
ATOM 817 C C . TYR A 1 113 ? -10.564 8.039 6.553 1.00 77.88 113 TYR A C 1
ATOM 819 O O . TYR A 1 113 ? -10.011 9.025 6.069 1.00 77.88 113 TYR A O 1
ATOM 827 N N . GLY A 1 114 ? -11.652 7.484 6.005 1.00 84.19 114 GLY A N 1
ATOM 828 C CA . GLY A 1 114 ? -12.210 7.879 4.711 1.00 84.19 114 GLY A CA 1
ATOM 829 C C . GLY A 1 114 ? -11.294 7.508 3.542 1.00 84.19 114 GLY A C 1
ATOM 830 O O . GLY A 1 114 ? -10.588 6.504 3.602 1.00 84.19 114 GLY A O 1
ATOM 831 N N . THR A 1 115 ? -11.330 8.323 2.486 1.00 89.81 115 THR A N 1
ATOM 832 C CA . THR A 1 115 ? -10.483 8.178 1.294 1.00 89.81 115 THR A CA 1
ATOM 833 C C . THR A 1 115 ? -9.026 8.530 1.596 1.00 89.81 115 THR A C 1
ATOM 835 O O . THR A 1 115 ? -8.753 9.473 2.349 1.00 89.81 115 THR A O 1
ATOM 838 N N . VAL A 1 116 ? -8.113 7.782 0.986 1.00 92.25 116 VAL A N 1
ATOM 839 C CA . VAL A 1 116 ? -6.663 7.872 1.124 1.00 92.25 116 VAL A CA 1
ATOM 840 C C . VAL A 1 116 ? -6.043 7.844 -0.266 1.00 92.25 116 VAL A C 1
ATOM 842 O O . VAL A 1 116 ? -6.214 6.862 -0.979 1.00 92.25 116 VAL A O 1
ATOM 845 N N . SER A 1 117 ? -5.317 8.891 -0.642 1.00 94.19 117 SER A N 1
ATOM 846 C CA . SER A 1 117 ? -4.486 8.865 -1.846 1.00 94.19 117 SER A CA 1
ATOM 847 C C . SER A 1 117 ? -3.147 8.197 -1.544 1.00 94.19 117 SER A C 1
ATOM 849 O O . SER A 1 117 ? -2.620 8.307 -0.431 1.00 94.19 117 SER A O 1
ATOM 851 N N . VAL A 1 118 ? -2.587 7.503 -2.526 1.00 96.19 118 VAL A N 1
ATOM 852 C CA . VAL A 1 118 ? -1.286 6.839 -2.416 1.00 96.19 118 VAL A CA 1
ATOM 853 C C . VAL A 1 118 ? -0.300 7.490 -3.366 1.00 96.19 118 VAL A C 1
ATOM 855 O O . VAL A 1 118 ? -0.575 7.623 -4.553 1.00 96.19 118 VAL A O 1
ATOM 858 N N . GLU A 1 119 ? 0.864 7.847 -2.834 1.00 96.50 119 GLU A N 1
ATOM 859 C CA . GLU A 1 119 ? 2.044 8.235 -3.604 1.00 96.50 119 GLU A CA 1
ATOM 860 C C . GLU A 1 119 ? 3.231 7.454 -3.049 1.00 96.50 119 GLU A C 1
ATOM 862 O O . GLU A 1 119 ? 3.757 7.765 -1.979 1.00 96.50 119 GLU A O 1
ATOM 867 N N . ALA A 1 120 ? 3.631 6.387 -3.729 1.00 97.31 120 ALA A N 1
ATOM 868 C CA . ALA A 1 120 ? 4.694 5.513 -3.255 1.00 97.31 120 ALA A CA 1
ATOM 869 C C . ALA A 1 120 ? 5.591 5.031 -4.391 1.00 97.31 120 ALA A C 1
ATOM 871 O O . ALA A 1 120 ? 5.371 5.334 -5.559 1.00 97.31 120 ALA A O 1
ATOM 872 N N . ARG A 1 121 ? 6.633 4.284 -4.037 1.00 97.31 121 ARG A N 1
ATOM 873 C CA . ARG A 1 121 ? 7.543 3.651 -4.983 1.00 97.31 121 ARG A CA 1
ATOM 874 C C . ARG A 1 121 ? 7.793 2.205 -4.590 1.00 97.31 121 ARG A C 1
ATOM 876 O O . ARG A 1 121 ? 7.991 1.905 -3.410 1.00 97.31 121 ARG A O 1
ATOM 883 N N . LEU A 1 122 ? 7.804 1.330 -5.588 1.00 96.62 122 LEU A N 1
ATOM 884 C CA . LEU A 1 122 ? 8.228 -0.057 -5.460 1.00 96.62 122 LEU A CA 1
ATOM 885 C C . LEU A 1 122 ? 9.758 -0.132 -5.542 1.00 96.62 122 LEU A C 1
ATOM 887 O O . LEU A 1 122 ? 10.374 0.460 -6.432 1.00 96.62 122 LEU A O 1
ATOM 891 N N . SER A 1 123 ? 10.381 -0.852 -4.613 1.00 95.06 123 SER A N 1
ATOM 892 C CA . SER A 1 123 ? 11.823 -1.087 -4.616 1.00 95.06 123 SER A CA 1
ATOM 893 C C . SER A 1 123 ? 12.268 -1.860 -5.860 1.00 95.06 123 SER A C 1
ATOM 895 O O . SER A 1 123 ? 11.483 -2.524 -6.542 1.00 95.06 123 SER A O 1
ATOM 897 N N . GLU A 1 124 ? 13.557 -1.773 -6.175 1.00 91.44 124 GLU A N 1
ATOM 898 C CA . GLU A 1 124 ? 14.138 -2.426 -7.352 1.00 91.44 124 GLU A CA 1
ATOM 899 C C . GLU A 1 124 ? 13.977 -3.955 -7.318 1.00 91.44 124 GLU A C 1
ATOM 901 O O . GLU A 1 124 ? 13.638 -4.571 -8.323 1.00 91.44 124 GLU A O 1
ATOM 906 N N . ASP A 1 125 ? 14.110 -4.555 -6.135 1.00 92.56 125 ASP A N 1
ATOM 907 C CA . ASP A 1 125 ? 13.909 -5.986 -5.880 1.00 92.56 125 ASP A CA 1
ATOM 908 C C . ASP A 1 125 ? 12.426 -6.389 -5.734 1.00 92.56 125 ASP A C 1
ATOM 910 O O . ASP A 1 125 ? 12.121 -7.542 -5.426 1.00 92.56 125 ASP A O 1
ATOM 914 N N . ARG A 1 126 ? 11.493 -5.447 -5.937 1.00 93.69 126 ARG A N 1
ATOM 915 C CA . ARG A 1 126 ? 10.031 -5.642 -5.876 1.00 93.69 126 ARG A CA 1
ATOM 916 C C . ARG A 1 126 ? 9.511 -6.153 -4.531 1.00 93.69 126 ARG A C 1
ATOM 918 O O . ARG A 1 126 ? 8.385 -6.655 -4.449 1.00 93.69 126 ARG A O 1
ATOM 925 N N . SER A 1 127 ? 10.299 -6.028 -3.468 1.00 95.12 127 SER A N 1
ATOM 926 C CA . SER A 1 127 ? 9.973 -6.564 -2.143 1.00 95.12 127 SER A CA 1
ATOM 927 C C . SER A 1 127 ? 9.357 -5.528 -1.203 1.00 95.12 127 SER A C 1
ATOM 929 O O . SER A 1 127 ? 8.689 -5.899 -0.234 1.00 95.12 127 SER A O 1
ATOM 931 N N . THR A 1 128 ? 9.568 -4.241 -1.483 1.00 96.94 128 THR A N 1
ATOM 932 C CA . THR A 1 128 ? 9.294 -3.152 -0.547 1.00 96.94 128 THR A CA 1
ATOM 933 C C . THR A 1 128 ? 8.568 -2.000 -1.231 1.00 96.94 128 THR A C 1
ATOM 935 O O . THR A 1 128 ? 8.925 -1.586 -2.328 1.00 96.94 128 THR A O 1
ATOM 938 N N . ILE A 1 129 ? 7.565 -1.446 -0.558 1.00 97.25 129 ILE A N 1
ATOM 939 C CA . ILE A 1 129 ? 6.886 -0.205 -0.941 1.00 97.25 129 ILE A CA 1
ATOM 940 C C . ILE A 1 129 ? 7.324 0.881 0.035 1.00 97.25 129 ILE A C 1
ATOM 942 O O . ILE A 1 129 ? 7.310 0.652 1.243 1.00 97.25 129 ILE A O 1
ATOM 946 N N . VAL A 1 130 ? 7.680 2.064 -0.452 1.00 97.19 130 VAL A N 1
ATOM 947 C CA . VAL A 1 130 ? 7.975 3.224 0.404 1.00 97.19 130 VAL A CA 1
ATOM 948 C C . VAL A 1 130 ? 7.270 4.446 -0.157 1.00 97.19 130 VAL A C 1
ATOM 950 O O . VAL A 1 130 ? 7.387 4.7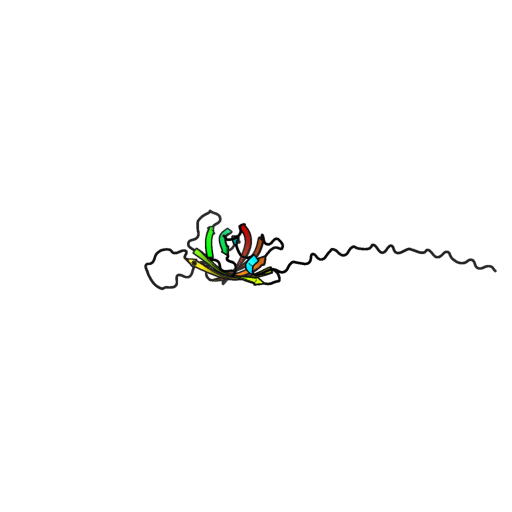24 -1.348 1.00 97.19 130 VAL A O 1
ATOM 953 N N . GLY A 1 131 ? 6.539 5.181 0.679 1.00 96.06 131 GLY A N 1
ATOM 954 C CA . GLY A 1 131 ? 5.824 6.363 0.210 1.00 96.06 131 GLY A CA 1
ATOM 955 C C . GLY A 1 131 ? 4.989 7.071 1.260 1.00 96.06 131 GLY A C 1
ATOM 956 O O . GLY A 1 131 ? 5.269 7.013 2.459 1.00 96.06 131 GLY A O 1
ATOM 957 N N . LEU A 1 132 ? 3.936 7.724 0.782 1.00 95.75 132 LEU A N 1
ATOM 958 C CA . LEU A 1 132 ? 3.007 8.537 1.543 1.00 95.75 132 LEU A CA 1
ATOM 959 C C . LEU A 1 132 ? 1.564 8.100 1.293 1.00 95.75 132 LEU A C 1
ATOM 961 O O . LEU A 1 132 ? 1.138 7.868 0.164 1.00 95.75 132 LEU A O 1
ATOM 965 N N . PHE A 1 133 ? 0.802 8.050 2.380 1.00 94.25 133 PHE A N 1
ATOM 966 C CA . PHE A 1 133 ? -0.653 7.981 2.375 1.00 94.25 133 PHE A CA 1
ATOM 967 C C . PHE A 1 133 ? -1.214 9.368 2.683 1.00 94.25 133 PHE A C 1
ATOM 969 O O . PHE A 1 133 ? -0.995 9.906 3.774 1.00 94.25 133 PHE A O 1
ATOM 976 N N . GLY A 1 134 ? -1.925 9.946 1.719 1.00 92.38 134 GLY A N 1
ATOM 977 C CA . GLY A 1 134 ? -2.601 11.231 1.822 1.00 92.38 134 GLY A CA 1
ATOM 978 C C . GLY A 1 134 ? -4.027 11.064 2.324 1.00 92.38 134 GLY A C 1
ATOM 979 O O . GLY A 1 134 ? -4.923 10.641 1.605 1.00 92.38 134 GLY A O 1
ATOM 980 N N . PHE A 1 135 ? -4.266 11.440 3.573 1.00 88.31 135 PHE A N 1
ATOM 981 C CA . PHE A 1 135 ? -5.611 11.565 4.124 1.00 88.31 135 PHE A CA 1
ATOM 982 C C . PHE A 1 135 ? -6.104 12.998 3.907 1.00 88.31 135 PHE A C 1
AT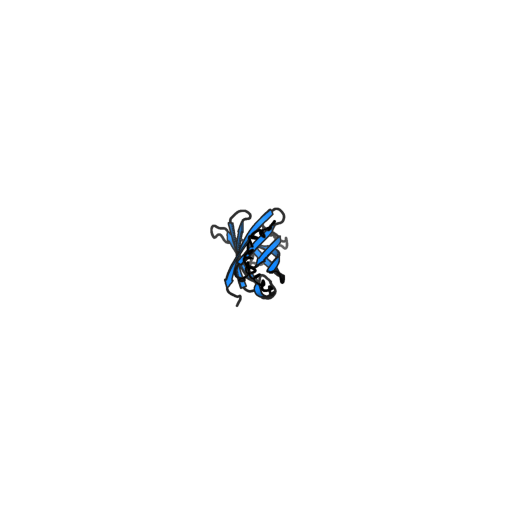OM 984 O O . PHE A 1 135 ? -5.312 13.934 3.814 1.00 88.31 135 PHE A O 1
ATOM 991 N N . ARG A 1 136 ? -7.425 13.222 3.960 1.00 84.06 136 ARG A N 1
ATOM 992 C CA . ARG A 1 136 ? -8.057 14.542 3.719 1.00 84.06 136 ARG A CA 1
ATOM 993 C C . ARG A 1 136 ? -7.384 15.748 4.407 1.00 84.06 136 ARG A C 1
ATOM 995 O O . ARG A 1 136 ? -7.545 16.872 3.942 1.00 84.06 136 ARG A O 1
ATOM 1002 N N . ARG A 1 137 ? -6.732 15.564 5.561 1.00 84.31 137 ARG A N 1
ATOM 1003 C CA . ARG A 1 137 ? -6.115 16.653 6.346 1.00 84.31 137 ARG A CA 1
ATOM 1004 C C . ARG A 1 137 ? -4.710 16.350 6.877 1.00 84.31 137 ARG A C 1
ATOM 1006 O O . ARG A 1 137 ? -4.227 17.114 7.706 1.00 84.31 137 ARG A O 1
ATOM 1013 N N . ALA A 1 138 ? -4.091 15.239 6.492 1.00 88.44 138 ALA A N 1
ATOM 1014 C CA . ALA A 1 138 ? -2.758 14.879 6.975 1.00 88.44 138 ALA A CA 1
ATOM 1015 C C . ALA A 1 138 ? -2.147 13.760 6.125 1.00 88.44 138 ALA A C 1
ATOM 1017 O O . ALA A 1 138 ? -2.860 13.064 5.411 1.00 88.44 138 ALA A O 1
ATOM 1018 N N . TYR A 1 139 ? -0.836 13.581 6.248 1.00 90.88 139 TYR A N 1
ATOM 1019 C CA . TYR A 1 139 ? -0.077 12.553 5.545 1.00 90.88 139 TYR A CA 1
ATOM 1020 C C . TYR A 1 139 ? 0.522 11.566 6.544 1.00 90.88 139 TYR A C 1
ATOM 1022 O O . TYR A 1 139 ? 0.844 11.944 7.672 1.00 90.88 139 TYR A O 1
ATOM 1030 N N . ALA A 1 140 ? 0.682 10.315 6.127 1.00 93.31 140 ALA A N 1
ATOM 1031 C CA . ALA A 1 140 ? 1.429 9.306 6.866 1.00 93.31 140 ALA A CA 1
ATOM 1032 C C . ALA A 1 140 ? 2.490 8.687 5.961 1.00 93.31 140 ALA A C 1
ATOM 1034 O O . ALA A 1 140 ? 2.185 8.303 4.835 1.00 93.31 140 ALA A O 1
ATOM 1035 N N . ASN A 1 141 ? 3.710 8.525 6.472 1.00 94.31 141 ASN A N 1
ATOM 1036 C CA . ASN A 1 141 ? 4.692 7.672 5.811 1.00 94.31 141 ASN A CA 1
ATOM 1037 C C . ASN A 1 141 ? 4.193 6.228 5.838 1.00 94.31 141 ASN A C 1
ATOM 1039 O O . ASN A 1 141 ? 3.703 5.769 6.876 1.00 94.31 141 ASN A O 1
ATOM 1043 N N . VAL A 1 142 ? 4.340 5.532 4.716 1.00 95.56 142 VAL A N 1
ATOM 1044 C CA . VAL A 1 142 ? 4.024 4.114 4.583 1.00 95.56 142 VAL A CA 1
ATOM 1045 C C . VAL A 1 142 ? 5.265 3.338 4.164 1.00 95.56 142 VAL A C 1
ATOM 1047 O O . VAL A 1 142 ? 6.012 3.754 3.276 1.00 95.56 142 VAL A O 1
ATOM 1050 N N . VAL A 1 143 ? 5.464 2.192 4.807 1.00 97.00 143 VAL A N 1
ATOM 1051 C CA . VAL A 1 143 ? 6.412 1.168 4.372 1.00 97.00 143 VAL A CA 1
ATOM 1052 C C . VAL A 1 143 ? 5.646 -0.136 4.213 1.00 97.00 143 VAL A C 1
ATOM 1054 O O . VAL A 1 143 ? 5.011 -0.605 5.155 1.00 97.00 143 VAL A O 1
ATOM 1057 N N . GLY A 1 144 ? 5.677 -0.709 3.019 1.00 96.75 144 GLY A N 1
ATOM 1058 C CA . GLY A 1 144 ? 5.097 -2.005 2.705 1.00 96.75 144 GLY A CA 1
ATOM 1059 C C . GLY A 1 144 ? 6.175 -3.063 2.540 1.00 96.75 144 GLY A C 1
ATOM 1060 O O . GLY A 1 144 ? 7.188 -2.803 1.907 1.00 96.75 144 GLY A O 1
ATOM 1061 N N . MET A 1 145 ? 5.946 -4.260 3.066 1.00 97.56 145 MET A N 1
ATOM 1062 C CA . MET A 1 145 ? 6.808 -5.423 2.854 1.00 97.56 145 MET A CA 1
ATOM 1063 C C . MET A 1 145 ? 6.001 -6.546 2.214 1.00 97.56 145 MET A C 1
ATOM 1065 O O . MET A 1 145 ? 4.906 -6.875 2.685 1.00 97.56 145 MET A O 1
ATOM 1069 N N . ARG A 1 146 ? 6.541 -7.156 1.161 1.00 96.50 146 ARG A N 1
ATOM 1070 C CA . ARG A 1 146 ? 5.924 -8.315 0.518 1.00 96.50 146 ARG A CA 1
ATOM 1071 C C . ARG A 1 146 ? 6.002 -9.528 1.444 1.00 96.50 146 ARG A C 1
ATOM 1073 O O . ARG A 1 146 ? 7.059 -9.860 1.969 1.00 96.50 146 ARG A O 1
ATOM 1080 N N . LEU A 1 147 ? 4.871 -10.201 1.632 1.00 94.25 147 LEU A N 1
ATOM 1081 C CA . LEU A 1 147 ? 4.756 -11.426 2.431 1.00 94.25 147 LEU A CA 1
ATOM 1082 C C . LEU A 1 147 ? 4.684 -12.696 1.572 1.00 94.25 147 LEU A C 1
ATOM 1084 O O . LEU A 1 147 ? 4.936 -13.786 2.076 1.00 94.25 147 LEU A O 1
ATOM 1088 N N . GLY A 1 148 ? 4.305 -12.569 0.301 1.00 83.94 148 GLY A N 1
ATOM 1089 C CA . GLY A 1 148 ? 4.180 -13.683 -0.636 1.00 83.94 148 GLY A CA 1
ATOM 1090 C C . GLY A 1 148 ? 3.505 -13.263 -1.939 1.00 83.94 148 GLY A C 1
ATOM 1091 O O . GLY A 1 148 ? 2.972 -12.154 -2.039 1.00 83.94 148 GLY A O 1
ATOM 1092 N N . VAL A 1 149 ? 3.530 -14.150 -2.931 1.00 74.88 149 VAL A N 1
ATOM 1093 C CA . VAL A 1 149 ? 2.772 -13.999 -4.184 1.00 74.88 149 VAL A CA 1
ATOM 1094 C C . VAL A 1 149 ? 1.310 -14.371 -3.909 1.00 74.88 149 VAL A C 1
ATOM 1096 O O . VAL A 1 149 ? 1.046 -15.234 -3.069 1.00 74.88 149 VAL A O 1
ATOM 1099 N N . ALA A 1 150 ? 0.364 -13.671 -4.536 1.00 60.16 150 ALA A N 1
ATOM 1100 C CA . ALA A 1 150 ? -1.046 -14.029 -4.441 1.00 60.16 150 ALA A CA 1
ATOM 1101 C C . ALA A 1 150 ? -1.244 -15.420 -5.085 1.00 60.16 150 ALA A C 1
ATOM 1103 O O . ALA A 1 150 ? -0.555 -15.711 -6.063 1.00 60.16 150 ALA A O 1
ATOM 1104 N N . PRO A 1 151 ? -2.080 -16.297 -4.500 1.00 51.56 151 PRO A N 1
ATOM 1105 C CA . PRO A 1 151 ? -2.359 -17.614 -5.069 1.00 51.56 151 PRO A CA 1
ATOM 1106 C C . PRO A 1 151 ? -3.075 -17.531 -6.419 1.00 51.56 151 PRO A C 1
ATOM 1108 O O . PRO A 1 151 ? -3.799 -16.533 -6.644 1.00 51.56 151 PRO A O 1
#

Radius of gyration: 26.77 Å; chains: 1; bounding box: 109×49×49 Å

Sequence (151 aa):
MRVAPVAGLAIAAAIATMSPAAAVEQRPCVGDELAGTWLLLYQFRGSEHCRITVDADGLITASTCAAQNKRVLRETLAGTLDLDAACNITGDLEFAPASKRRTAHPAAVKGKYGTVSVEARLSEDRSTIVGLFGFRRAYANVVGMRLGVAP